Protein AF-A0A0R3WXA1-F1 (afdb_monomer)

Solvent-accessible surface area (backbone atoms only — not comparable to full-atom values): 6206 Å² total; per-residue (Å²): 120,71,81,76,53,62,50,67,61,52,48,48,41,37,71,69,37,31,75,73,36,63,78,93,47,13,61,56,50,34,34,47,54,51,26,58,73,75,41,96,51,73,65,44,52,57,49,32,49,51,53,41,50,52,51,51,50,50,52,49,45,56,70,64,50,47,69,80,33,61,89,40,72,67,54,35,51,50,50,53,50,52,54,5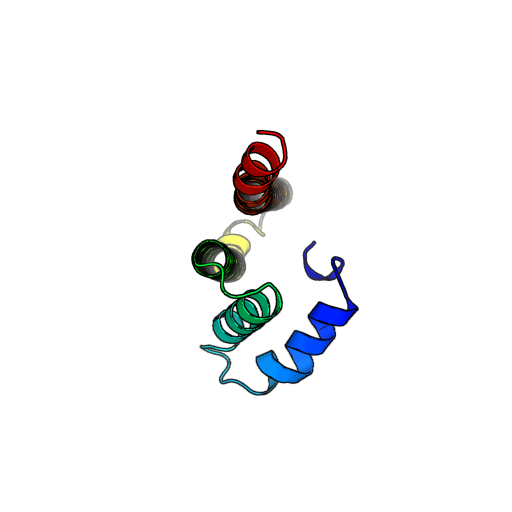0,52,51,51,50,51,53,52,50,55,53,49,48,60,58,56,61,57,53,50,62,53,50,56,56,74,74,100

Organism: Hydatigena taeniaeformis (NCBI:txid6205)

Sequence (111 aa):
MLDNWNIGTTRWLRECVYDRVPRRFAVVAVFFVSAFWHGFYPVYYFCFLSAALLTMTGRLCRTRLRPCFIESYWYHRLYDIVTNLAALFSLNYLGMGFFLLDTSLALKLWG

InterPro domains:
  IPR004299 Membrane bound O-acyl transferase, MBOAT [PF03062] (2-90)
  IPR049941 Lysophospholipid acyltransferase 7/Porcupine-like [PTHR13906] (2-110)

Structure (mmCIF, N/CA/C/O backbone):
data_AF-A0A0R3WXA1-F1
#
_entry.id   AF-A0A0R3WXA1-F1
#
loop_
_atom_site.group_PDB
_atom_site.id
_atom_site.type_symbol
_atom_site.label_atom_id
_atom_site.label_alt_id
_atom_site.label_comp_id
_atom_site.label_asym_id
_atom_site.label_entity_id
_atom_site.label_seq_id
_atom_site.pdbx_PDB_ins_code
_atom_site.Cartn_x
_atom_site.Cartn_y
_atom_site.Cartn_z
_atom_site.occupancy
_atom_site.B_iso_or_equiv
_atom_site.auth_seq_id
_atom_site.auth_comp_id
_atom_site.auth_asym_id
_atom_site.auth_atom_id
_atom_site.pdbx_PDB_model_num
ATOM 1 N N . MET A 1 1 ? 8.520 -4.865 1.052 1.00 48.12 1 MET A N 1
ATOM 2 C CA . MET A 1 1 ? 8.581 -3.763 2.041 1.00 48.12 1 MET A CA 1
ATOM 3 C C . MET A 1 1 ? 7.608 -3.999 3.188 1.00 48.12 1 MET A C 1
ATOM 5 O O . MET A 1 1 ? 8.073 -4.025 4.314 1.00 48.12 1 MET A O 1
ATOM 9 N N . LEU A 1 2 ? 6.316 -4.251 2.935 1.00 52.56 2 LEU A N 1
ATOM 10 C CA . LEU A 1 2 ? 5.344 -4.531 4.007 1.00 52.56 2 LEU A CA 1
ATOM 11 C C . LEU A 1 2 ? 5.597 -5.845 4.772 1.00 52.56 2 LEU A C 1
ATOM 13 O O . LEU A 1 2 ? 5.353 -5.887 5.968 1.00 52.56 2 LEU A O 1
ATOM 17 N N . ASP A 1 3 ? 6.150 -6.882 4.131 1.00 58.06 3 ASP A N 1
ATOM 18 C CA . ASP A 1 3 ? 6.367 -8.192 4.779 1.00 58.06 3 ASP A CA 1
ATOM 19 C C . ASP A 1 3 ? 7.418 -8.189 5.911 1.00 58.06 3 ASP A C 1
ATOM 21 O O . ASP A 1 3 ? 7.471 -9.138 6.688 1.00 58.06 3 ASP A O 1
ATOM 25 N N . ASN A 1 4 ? 8.237 -7.134 6.025 1.00 67.50 4 ASN A N 1
ATOM 26 C CA . ASN A 1 4 ? 9.262 -7.003 7.073 1.00 67.50 4 ASN A CA 1
ATOM 27 C C . ASN A 1 4 ? 8.825 -6.105 8.242 1.00 67.50 4 ASN A C 1
ATOM 29 O O . ASN A 1 4 ? 9.565 -5.967 9.213 1.00 67.50 4 ASN A O 1
ATOM 33 N N . TRP A 1 5 ? 7.646 -5.483 8.165 1.00 64.50 5 TRP A N 1
ATOM 34 C CA . TRP A 1 5 ? 7.105 -4.656 9.240 1.00 64.50 5 TRP A CA 1
ATOM 35 C C . TRP A 1 5 ? 6.124 -5.475 10.079 1.00 64.50 5 TRP A C 1
ATOM 37 O O . TRP A 1 5 ? 5.171 -6.036 9.547 1.00 64.50 5 TRP A O 1
ATOM 47 N N . ASN A 1 6 ? 6.352 -5.547 11.393 1.00 78.12 6 ASN A N 1
ATOM 48 C CA . ASN A 1 6 ? 5.515 -6.291 12.339 1.00 78.12 6 ASN A CA 1
ATOM 49 C C . ASN A 1 6 ? 5.169 -7.723 11.864 1.00 78.12 6 ASN A C 1
ATOM 51 O O . ASN A 1 6 ? 4.018 -8.090 11.608 1.00 78.12 6 ASN A O 1
ATOM 55 N N . ILE A 1 7 ? 6.215 -8.537 11.725 1.00 81.44 7 ILE A N 1
ATOM 56 C CA . ILE A 1 7 ? 6.149 -9.897 11.174 1.00 81.44 7 ILE A CA 1
ATOM 57 C C . ILE A 1 7 ? 5.193 -10.789 11.986 1.00 81.44 7 ILE A C 1
ATOM 59 O O . ILE A 1 7 ? 4.447 -11.575 11.405 1.00 81.44 7 ILE A O 1
ATOM 63 N N . GLY A 1 8 ? 5.169 -10.636 13.315 1.00 84.56 8 GLY A N 1
ATOM 64 C CA . GLY A 1 8 ? 4.287 -11.398 14.204 1.00 84.56 8 GLY A CA 1
ATOM 65 C C . GLY A 1 8 ? 2.807 -11.131 13.932 1.00 84.56 8 GLY A C 1
ATOM 66 O O . GLY A 1 8 ? 2.052 -12.067 13.670 1.00 84.56 8 GLY A O 1
ATOM 67 N N . THR A 1 9 ? 2.397 -9.859 13.906 1.00 82.88 9 THR A N 1
ATOM 68 C CA . THR A 1 9 ? 1.009 -9.489 13.587 1.00 82.88 9 THR A CA 1
ATOM 69 C C . THR A 1 9 ? 0.650 -9.844 12.147 1.00 82.88 9 THR A C 1
ATOM 71 O O . THR A 1 9 ? -0.448 -10.332 11.897 1.00 82.88 9 THR A O 1
ATOM 74 N N . THR A 1 10 ? 1.578 -9.681 11.199 1.00 84.44 10 THR A N 1
ATOM 75 C CA . THR A 1 10 ? 1.357 -10.070 9.796 1.00 84.44 10 THR A CA 1
ATOM 76 C C . THR A 1 10 ? 1.107 -11.573 9.662 1.00 84.44 10 THR A C 1
ATOM 78 O O . THR A 1 10 ? 0.201 -11.990 8.936 1.00 84.44 10 THR A O 1
ATOM 81 N N . ARG A 1 11 ? 1.867 -12.400 10.390 1.00 85.94 11 ARG A N 1
ATOM 82 C CA . ARG A 1 11 ? 1.669 -13.853 10.430 1.00 85.94 11 ARG A CA 1
ATOM 83 C C . ARG A 1 11 ? 0.336 -14.221 11.07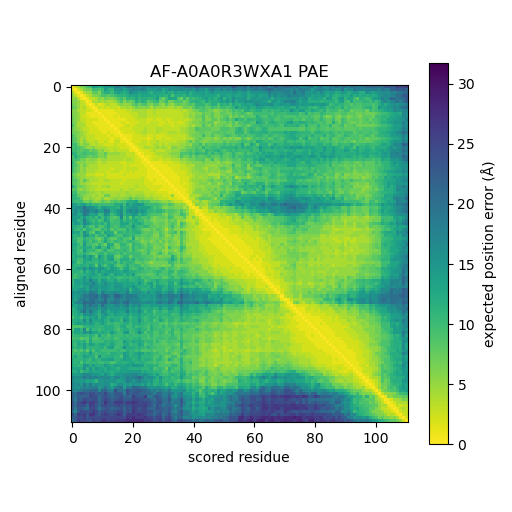7 1.00 85.94 11 ARG A C 1
ATOM 85 O O . ARG A 1 11 ? -0.408 -15.008 10.500 1.00 85.94 11 ARG A O 1
ATOM 92 N N . TRP A 1 12 ? 0.008 -13.607 12.211 1.00 89.31 12 TRP A N 1
ATOM 93 C CA . TRP A 1 12 ? -1.271 -13.812 12.892 1.00 89.31 12 TRP A CA 1
ATOM 94 C C . TRP A 1 12 ? -2.463 -13.463 11.988 1.00 89.31 12 TRP A C 1
ATOM 96 O O . TRP A 1 12 ? -3.363 -14.278 11.811 1.00 89.31 12 TRP A O 1
ATOM 106 N N . LEU A 1 13 ? -2.440 -12.302 11.325 1.00 86.19 13 LEU A N 1
ATOM 107 C CA . LEU A 1 13 ? -3.487 -11.899 10.380 1.00 86.19 13 LEU A CA 1
ATOM 108 C C . LEU A 1 13 ? -3.588 -12.852 9.182 1.00 86.19 13 LEU A C 1
ATOM 110 O O . LEU A 1 13 ? -4.690 -13.117 8.696 1.00 86.19 13 LEU A O 1
ATOM 114 N N . ARG A 1 14 ? -2.459 -13.391 8.706 1.00 84.75 14 ARG A N 1
ATOM 115 C CA . ARG A 1 14 ? -2.459 -14.381 7.626 1.00 84.75 14 ARG A CA 1
ATOM 116 C C . ARG A 1 14 ? -3.162 -15.673 8.055 1.00 84.75 14 ARG A C 1
ATOM 118 O O . ARG A 1 14 ? -4.131 -16.070 7.413 1.00 84.75 14 ARG A O 1
ATOM 125 N N . GLU A 1 15 ? -2.719 -16.273 9.157 1.00 88.62 15 GLU A N 1
ATOM 126 C CA . GLU A 1 15 ? -3.206 -17.575 9.636 1.00 88.62 15 GLU A CA 1
ATOM 127 C C . GLU A 1 15 ? -4.649 -17.510 10.180 1.00 88.62 15 GLU A C 1
ATOM 129 O O . GLU A 1 15 ? -5.442 -18.446 10.019 1.00 88.62 15 GLU A O 1
ATOM 134 N N . CYS A 1 16 ? -5.020 -16.402 10.828 1.00 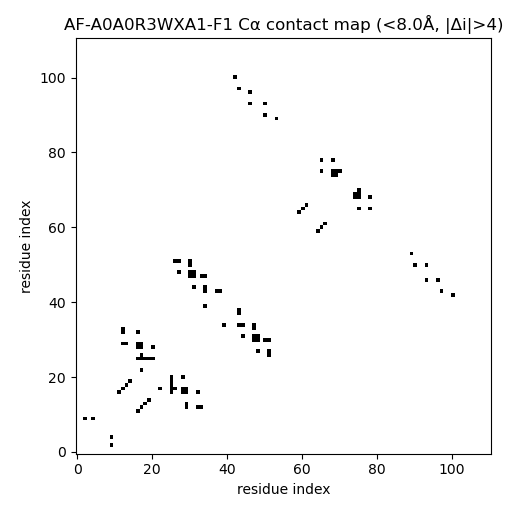87.25 16 CYS A N 1
ATOM 135 C CA . CYS A 1 16 ? -6.336 -16.251 11.449 1.00 87.25 16 CYS A CA 1
ATOM 136 C C . CYS A 1 16 ? -7.400 -15.674 10.510 1.00 87.25 16 CYS A C 1
ATOM 138 O O . CYS A 1 16 ? -8.575 -15.984 10.697 1.00 87.25 16 CYS A O 1
ATOM 140 N N . VAL A 1 17 ? -7.029 -14.854 9.521 1.00 87.31 17 VAL A N 1
ATOM 141 C CA . VAL A 1 17 ? -8.000 -14.133 8.678 1.00 87.31 17 VAL A CA 1
ATOM 142 C C . VAL A 1 17 ? -7.807 -14.451 7.204 1.00 87.31 17 VAL A C 1
ATOM 144 O O . VAL A 1 17 ? -8.738 -14.931 6.561 1.00 87.31 17 VAL A O 1
ATOM 147 N N . TYR A 1 18 ? -6.615 -14.207 6.657 1.00 85.69 18 TYR A N 1
ATOM 148 C CA . TYR A 1 18 ? -6.385 -14.299 5.212 1.00 85.69 18 TYR A CA 1
ATOM 149 C C . TYR A 1 18 ? -6.683 -15.696 4.655 1.00 85.69 18 TYR A C 1
ATOM 151 O O . TYR A 1 18 ? -7.384 -15.816 3.653 1.00 85.69 18 TYR A O 1
ATOM 159 N N . ASP A 1 19 ? -6.194 -16.741 5.326 1.00 88.44 19 ASP A N 1
ATOM 160 C CA . ASP A 1 19 ? -6.345 -18.126 4.868 1.00 88.44 19 ASP A CA 1
ATOM 161 C C . ASP A 1 19 ? -7.748 -18.699 5.137 1.00 88.44 19 ASP A C 1
ATOM 163 O O . ASP A 1 19 ? -8.136 -19.703 4.541 1.00 88.44 19 ASP A O 1
ATOM 167 N N . ARG A 1 20 ? -8.539 -18.046 6.001 1.00 88.31 20 ARG A N 1
ATOM 168 C CA . ARG A 1 20 ? -9.884 -18.496 6.403 1.00 88.31 20 ARG A CA 1
ATOM 169 C C . ARG A 1 20 ? -11.021 -17.841 5.616 1.00 88.31 20 ARG A C 1
ATOM 171 O O . ARG A 1 20 ? -12.170 -18.254 5.745 1.00 88.31 20 ARG A O 1
ATOM 178 N N . VAL A 1 21 ? -10.724 -16.821 4.812 1.00 87.56 21 VAL A N 1
ATOM 179 C CA . VAL A 1 21 ? -11.712 -16.028 4.064 1.00 87.56 21 VAL A CA 1
ATOM 180 C C . VAL A 1 21 ? -11.561 -16.292 2.559 1.00 87.56 21 VAL A C 1
ATOM 182 O O . VAL A 1 21 ? -10.444 -16.476 2.072 1.00 87.56 21 VAL A O 1
ATOM 185 N N . PRO A 1 22 ? -12.651 -16.277 1.762 1.00 85.06 22 PRO A N 1
ATOM 186 C CA . PRO A 1 22 ? -12.553 -16.395 0.310 1.00 85.06 22 PRO A CA 1
ATOM 187 C C . PRO A 1 22 ? -11.559 -15.385 -0.278 1.00 85.06 22 PRO A C 1
ATOM 189 O O . PRO A 1 22 ? -11.638 -14.193 0.018 1.00 85.06 22 PRO A O 1
ATOM 192 N N . ARG A 1 23 ? -10.669 -15.837 -1.176 1.00 78.31 23 ARG A N 1
ATOM 193 C CA . ARG A 1 23 ? -9.556 -15.033 -1.734 1.00 78.31 23 ARG A CA 1
ATOM 194 C C . ARG A 1 23 ? -9.962 -13.651 -2.257 1.00 78.31 23 ARG A C 1
ATOM 196 O O . ARG A 1 23 ? -9.184 -12.709 -2.152 1.00 78.31 23 ARG A O 1
ATOM 203 N N . ARG A 1 24 ? -11.186 -13.519 -2.781 1.00 75.88 24 ARG A N 1
ATOM 204 C CA . ARG A 1 24 ? -11.762 -12.246 -3.251 1.00 75.88 24 ARG A CA 1
ATOM 205 C C . ARG A 1 24 ? -11.891 -11.178 -2.155 1.00 75.88 24 ARG A C 1
ATOM 207 O O . ARG A 1 24 ? -11.752 -9.999 -2.450 1.00 75.88 24 ARG A O 1
ATOM 214 N N . PHE A 1 25 ? -12.123 -11.585 -0.908 1.00 78.81 25 PHE A N 1
ATOM 215 C CA . PHE A 1 25 ? -12.325 -10.694 0.240 1.00 78.81 25 PHE A CA 1
ATOM 216 C C . PHE A 1 25 ? -11.199 -10.771 1.270 1.00 78.81 25 PHE A C 1
ATOM 218 O O . PHE A 1 25 ? -11.154 -9.937 2.167 1.00 78.81 25 PHE A O 1
ATOM 225 N N . ALA A 1 26 ? -10.274 -11.725 1.138 1.00 82.31 26 ALA A N 1
ATOM 226 C CA . ALA A 1 26 ? -9.212 -11.971 2.111 1.00 82.31 26 ALA A CA 1
ATOM 227 C C . ALA A 1 26 ? -8.381 -10.715 2.434 1.00 82.31 26 ALA A C 1
ATOM 229 O O . ALA A 1 26 ? -8.087 -10.453 3.594 1.00 82.31 26 ALA A O 1
ATOM 230 N N . VAL A 1 27 ? -8.058 -9.893 1.427 1.00 80.31 27 VAL A N 1
ATOM 231 C CA . VAL A 1 27 ? -7.320 -8.634 1.635 1.00 80.31 27 VAL A CA 1
ATOM 232 C C . VAL A 1 27 ? -8.145 -7.649 2.467 1.00 80.31 27 VAL A C 1
ATOM 234 O O . VAL A 1 27 ? -7.667 -7.165 3.486 1.00 80.31 27 VAL A O 1
ATOM 237 N N . VAL A 1 28 ? -9.396 -7.395 2.076 1.00 79.31 28 VAL A N 1
ATOM 238 C CA . VAL A 1 28 ? -10.283 -6.457 2.783 1.00 79.31 28 VAL A CA 1
ATOM 239 C C . VAL A 1 28 ? -10.538 -6.924 4.216 1.00 79.31 28 VAL A C 1
ATOM 241 O O . VAL A 1 28 ? -10.463 -6.119 5.135 1.00 79.31 28 VAL A O 1
ATOM 244 N N . ALA A 1 29 ? -10.761 -8.224 4.421 1.00 82.88 29 ALA A N 1
ATOM 245 C CA . ALA A 1 29 ? -10.965 -8.805 5.742 1.00 82.88 29 ALA A CA 1
ATOM 246 C C . ALA A 1 29 ? -9.739 -8.628 6.651 1.00 82.88 29 ALA A C 1
AT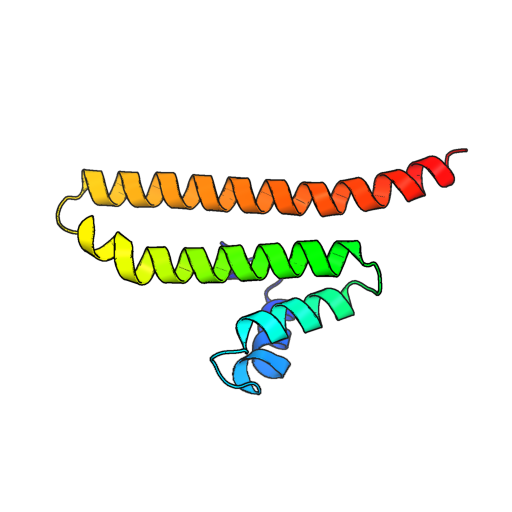OM 248 O O . ALA A 1 29 ? -9.895 -8.256 7.809 1.00 82.88 29 ALA A O 1
ATOM 249 N N . VAL A 1 30 ? -8.522 -8.826 6.133 1.00 85.75 30 VAL A N 1
ATOM 250 C CA . VAL A 1 30 ? -7.284 -8.589 6.895 1.00 85.75 30 VAL A CA 1
ATOM 251 C C . VAL A 1 30 ? -7.151 -7.123 7.302 1.00 85.75 30 VAL A C 1
ATOM 253 O O . VAL A 1 30 ? -6.914 -6.845 8.475 1.00 85.75 30 VAL A O 1
ATOM 256 N N . PHE A 1 31 ? -7.336 -6.183 6.368 1.00 80.75 31 PHE A N 1
ATOM 2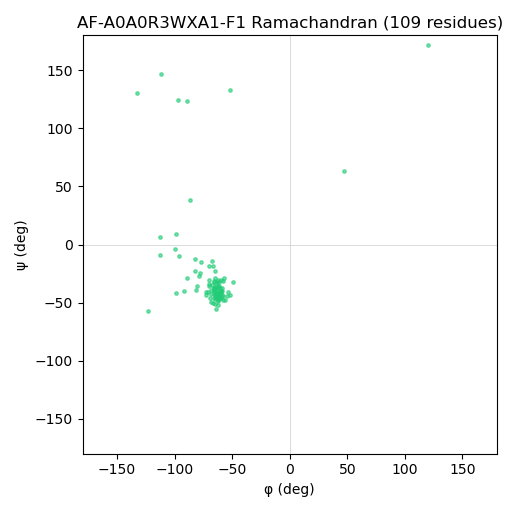57 C CA . PHE A 1 31 ? -7.262 -4.752 6.685 1.00 80.75 31 PHE A CA 1
ATOM 258 C C . PHE A 1 31 ? -8.378 -4.325 7.655 1.00 80.75 31 PHE A C 1
ATOM 260 O O . PHE A 1 31 ? -8.138 -3.493 8.524 1.00 80.75 31 PHE A O 1
ATOM 267 N N . PHE A 1 32 ? -9.564 -4.930 7.571 1.00 79.50 32 PHE A N 1
ATOM 268 C CA . PHE A 1 32 ? -10.673 -4.681 8.492 1.00 79.50 32 PHE A CA 1
ATOM 269 C C . PHE A 1 32 ? -10.385 -5.193 9.907 1.00 79.50 32 PHE A C 1
ATOM 271 O O . PHE A 1 32 ? -10.519 -4.439 10.865 1.00 79.50 32 PHE A O 1
ATOM 278 N N . VAL A 1 33 ? -9.926 -6.441 10.055 1.00 83.69 33 VAL A N 1
ATOM 279 C CA . VAL A 1 33 ? -9.527 -6.995 11.363 1.00 83.69 33 VAL A CA 1
ATOM 280 C C . VAL A 1 33 ? -8.356 -6.207 11.950 1.00 83.69 33 VAL A C 1
ATOM 282 O O . VAL A 1 33 ? -8.336 -5.945 13.150 1.00 83.69 33 VAL A O 1
ATOM 285 N N . SER A 1 34 ? -7.418 -5.762 11.110 1.00 81.38 34 SER A N 1
ATOM 286 C CA . SER A 1 34 ? -6.336 -4.879 11.543 1.00 81.38 34 SER A CA 1
ATOM 287 C C . SER A 1 34 ? -6.865 -3.533 12.052 1.00 81.38 34 SER A C 1
ATOM 289 O O . SER A 1 34 ? -6.408 -3.073 13.092 1.00 81.38 34 SER A O 1
ATOM 291 N N . ALA A 1 35 ? -7.847 -2.920 11.380 1.00 75.31 35 ALA A N 1
ATOM 292 C CA . ALA A 1 35 ? -8.478 -1.684 11.847 1.00 75.31 35 ALA A CA 1
ATOM 293 C C . ALA A 1 35 ? -9.176 -1.878 13.203 1.00 75.31 35 ALA A C 1
ATOM 295 O O . ALA A 1 35 ? -8.971 -1.083 14.115 1.00 75.31 35 ALA A O 1
ATOM 296 N N . PHE A 1 36 ? -9.929 -2.973 13.359 1.00 77.75 36 PHE A N 1
ATOM 297 C CA . PHE A 1 36 ? -10.568 -3.337 14.627 1.00 77.75 36 PHE A CA 1
ATOM 298 C C . PHE A 1 36 ? -9.557 -3.530 15.760 1.00 77.75 36 PHE A C 1
ATOM 300 O O . PHE A 1 36 ? -9.807 -3.092 16.880 1.00 77.75 36 PHE A O 1
ATOM 307 N N . TRP A 1 37 ? -8.409 -4.148 15.473 1.00 80.56 37 TRP A N 1
ATOM 308 C CA . TRP A 1 37 ? -7.335 -4.331 16.450 1.00 80.56 37 TRP A CA 1
ATOM 309 C C . TRP A 1 37 ? -6.738 -3.000 16.937 1.00 80.56 37 TRP A C 1
ATOM 311 O O . TRP A 1 37 ? -6.359 -2.894 18.099 1.00 80.56 37 TRP A O 1
ATOM 321 N N . HIS A 1 38 ? -6.706 -1.970 16.085 1.00 71.69 38 HIS A N 1
ATOM 322 C CA . HIS A 1 38 ? -6.228 -0.630 16.447 1.00 71.69 38 HIS A CA 1
ATOM 323 C C . HIS A 1 38 ? -7.273 0.249 17.167 1.00 71.69 38 HIS A C 1
ATOM 325 O O . HIS A 1 38 ? -6.898 1.265 17.748 1.00 71.69 38 HIS A O 1
ATOM 331 N N . GLY A 1 39 ? -8.557 -0.132 17.178 1.00 70.44 39 GLY A N 1
ATOM 332 C CA . GLY A 1 39 ? -9.619 0.534 17.944 1.00 70.44 39 GLY A CA 1
ATOM 333 C C . GLY A 1 39 ? -10.770 1.098 17.101 1.00 70.44 39 GLY A C 1
ATOM 334 O O . GLY A 1 39 ? -10.733 1.142 15.874 1.00 70.44 39 GLY A O 1
ATOM 335 N N . PHE A 1 40 ? -11.829 1.562 17.770 1.00 68.69 40 PHE A N 1
ATOM 336 C CA . PHE A 1 40 ? -13.079 2.023 17.142 1.00 68.69 40 PHE A CA 1
ATOM 337 C C . PHE A 1 40 ? -13.058 3.500 16.716 1.00 68.69 40 PHE A C 1
ATOM 339 O O . PHE A 1 40 ? -14.063 4.200 16.829 1.00 68.69 40 PHE A O 1
ATOM 346 N N . TYR A 1 41 ? -11.930 3.991 16.200 1.00 67.81 41 TYR A N 1
ATOM 347 C CA . TYR A 1 41 ? -11.889 5.331 15.619 1.00 67.81 41 TYR A CA 1
ATOM 348 C C . TYR A 1 41 ? -12.245 5.267 14.127 1.00 67.81 41 TYR A C 1
ATOM 350 O O . TYR A 1 41 ? -11.562 4.571 13.373 1.00 67.81 41 TYR A O 1
ATOM 358 N N . PRO A 1 42 ? -13.275 6.000 13.657 1.00 64.44 42 PRO A N 1
ATOM 359 C CA . PRO A 1 42 ? -13.735 5.947 12.265 1.00 64.44 42 PRO A CA 1
ATOM 360 C C . PRO A 1 42 ? -12.631 6.275 11.245 1.00 64.44 42 PRO A C 1
ATOM 362 O O . PRO A 1 42 ? -12.626 5.732 10.142 1.00 64.44 42 PRO A O 1
ATOM 365 N N . VAL A 1 43 ? -11.646 7.091 11.632 1.00 64.62 43 VAL A N 1
ATOM 366 C CA . VAL A 1 43 ? -10.474 7.428 10.807 1.00 64.62 43 VAL A CA 1
ATOM 367 C C . VAL A 1 43 ? -9.628 6.200 10.457 1.00 64.62 43 VAL A C 1
ATOM 369 O O . VAL A 1 43 ? -9.135 6.110 9.330 1.00 64.62 43 VAL A O 1
ATOM 372 N N . TYR A 1 44 ? -9.503 5.219 11.359 1.00 69.88 44 TYR A N 1
ATOM 373 C CA . TYR A 1 44 ? -8.759 3.995 11.061 1.00 69.88 44 TYR A CA 1
ATOM 374 C C . TYR A 1 44 ? -9.409 3.233 9.907 1.00 69.88 44 TYR A C 1
ATOM 376 O O . TYR A 1 44 ? -8.726 2.872 8.957 1.00 69.88 44 TYR A O 1
ATOM 384 N N . TYR A 1 45 ? -10.729 3.087 9.896 1.00 70.38 45 TYR A N 1
ATOM 385 C CA . TYR A 1 45 ? -11.436 2.378 8.827 1.00 70.38 45 TYR A CA 1
ATOM 386 C C . TYR A 1 45 ? -11.204 2.995 7.444 1.00 70.38 45 TYR A C 1
ATOM 388 O O . TYR A 1 45 ? -10.919 2.265 6.495 1.00 70.38 45 TYR A O 1
ATOM 396 N N . PHE A 1 46 ? -11.250 4.326 7.324 1.00 69.88 46 PHE A N 1
ATOM 397 C CA . PHE A 1 46 ? -10.959 5.009 6.058 1.00 69.88 46 PHE A CA 1
ATOM 398 C C . PHE A 1 46 ? -9.502 4.828 5.616 1.00 69.88 46 PHE A C 1
ATOM 400 O O . PHE A 1 46 ? -9.237 4.600 4.431 1.00 69.88 46 PHE A O 1
ATOM 407 N N . CYS A 1 47 ? -8.557 4.876 6.558 1.00 73.12 47 CYS A N 1
ATOM 408 C CA . CYS A 1 47 ? -7.136 4.703 6.271 1.00 73.12 47 CYS A CA 1
ATOM 409 C C . CYS A 1 47 ? -6.817 3.256 5.848 1.00 73.12 47 CYS A C 1
ATOM 411 O O . CYS A 1 47 ? -6.187 3.031 4.814 1.00 73.12 47 CYS A O 1
ATOM 413 N N . PHE A 1 48 ? -7.342 2.266 6.576 1.00 73.31 48 PHE A N 1
ATOM 414 C CA . PHE A 1 48 ? -7.191 0.841 6.268 1.00 73.31 48 PHE A CA 1
ATOM 415 C C . PHE A 1 48 ? -7.898 0.449 4.962 1.00 73.31 48 PHE A C 1
ATOM 417 O O . PHE A 1 48 ? -7.347 -0.334 4.187 1.00 73.31 48 PHE A O 1
ATOM 424 N N . LEU A 1 49 ? -9.069 1.023 4.658 1.00 78.62 49 LEU A N 1
ATOM 425 C CA . LEU A 1 49 ? -9.741 0.824 3.370 1.00 78.62 49 LEU A CA 1
ATOM 426 C C . LEU A 1 49 ? -8.919 1.405 2.212 1.00 78.62 49 LEU A C 1
ATOM 428 O O . LEU A 1 49 ? -8.724 0.737 1.197 1.00 78.62 49 LEU A O 1
ATOM 432 N N . SER A 1 50 ? -8.384 2.616 2.376 1.00 78.31 50 SER A N 1
ATOM 433 C CA . SER A 1 50 ? -7.518 3.250 1.373 1.00 78.31 50 SER A CA 1
ATOM 434 C C . SER A 1 50 ? -6.236 2.441 1.150 1.00 78.31 50 SER A C 1
ATOM 436 O O . SER A 1 50 ? -5.844 2.201 0.008 1.00 78.31 50 SER A O 1
ATOM 438 N N . ALA A 1 51 ? -5.624 1.934 2.226 1.00 79.19 51 ALA A N 1
ATOM 439 C CA . ALA A 1 51 ? -4.471 1.037 2.163 1.00 79.19 51 ALA A CA 1
ATOM 440 C C . ALA A 1 51 ? -4.792 -0.276 1.427 1.00 79.19 51 ALA A C 1
ATOM 442 O O . ALA A 1 51 ? -3.999 -0.739 0.598 1.00 79.19 51 ALA A O 1
ATOM 443 N N . ALA A 1 52 ? -5.968 -0.860 1.680 1.00 77.62 52 ALA A N 1
ATOM 444 C CA . ALA A 1 52 ? -6.435 -2.062 0.997 1.00 77.62 52 ALA A CA 1
ATOM 445 C C . ALA A 1 52 ? -6.614 -1.825 -0.511 1.00 77.62 52 ALA A C 1
ATOM 447 O O . ALA A 1 52 ? -6.132 -2.626 -1.317 1.00 77.62 52 ALA A O 1
ATOM 448 N N . LEU A 1 53 ? -7.241 -0.708 -0.897 1.00 80.25 53 LEU A N 1
ATOM 449 C CA . LEU A 1 53 ? -7.433 -0.326 -2.299 1.00 80.25 53 LEU A CA 1
ATOM 450 C C . LEU A 1 53 ? -6.096 -0.098 -3.008 1.00 80.25 53 LEU A C 1
ATOM 452 O O . LEU A 1 53 ? -5.866 -0.667 -4.072 1.00 80.25 53 LEU A O 1
ATOM 456 N N . LEU A 1 54 ? -5.179 0.655 -2.396 1.00 81.00 54 LEU A N 1
ATOM 457 C CA . LEU A 1 54 ? -3.834 0.875 -2.936 1.00 81.00 54 LEU A CA 1
ATOM 458 C C . LEU A 1 54 ? -3.071 -0.442 -3.119 1.00 81.00 54 LEU A C 1
ATOM 460 O O . LEU A 1 54 ? -2.424 -0.649 -4.145 1.00 81.00 54 LEU A O 1
ATOM 464 N N . THR A 1 55 ? -3.202 -1.373 -2.171 1.00 79.88 55 THR A N 1
ATOM 465 C CA . THR A 1 55 ? -2.582 -2.702 -2.262 1.00 79.88 55 THR A CA 1
ATOM 466 C C . THR A 1 55 ? -3.177 -3.530 -3.405 1.00 79.88 55 THR A C 1
ATOM 468 O O . THR A 1 55 ? -2.436 -4.178 -4.149 1.00 79.88 55 THR A O 1
ATOM 471 N N . MET A 1 56 ? -4.502 -3.513 -3.578 1.00 78.31 56 MET A N 1
ATOM 472 C CA . MET A 1 56 ? -5.176 -4.206 -4.683 1.00 78.31 56 MET A CA 1
ATOM 473 C C . MET A 1 56 ? -4.791 -3.619 -6.044 1.00 78.31 56 MET A C 1
ATOM 475 O O . MET A 1 56 ? -4.408 -4.372 -6.941 1.00 78.31 56 MET A O 1
ATOM 479 N N . THR A 1 57 ? -4.812 -2.293 -6.180 1.00 82.56 57 THR A N 1
ATOM 480 C CA . THR A 1 57 ? -4.387 -1.593 -7.399 1.00 82.56 57 THR A CA 1
ATOM 481 C C . THR A 1 57 ? -2.921 -1.877 -7.706 1.00 82.56 57 THR A C 1
ATOM 483 O O . THR A 1 57 ? -2.590 -2.228 -8.835 1.00 82.56 57 THR A O 1
ATOM 486 N N . GLY A 1 58 ? -2.040 -1.842 -6.702 1.00 80.31 58 GLY A N 1
ATOM 487 C CA . GLY A 1 58 ? -0.626 -2.185 -6.860 1.00 80.31 58 GLY A CA 1
ATOM 488 C C . GLY A 1 58 ? -0.411 -3.619 -7.354 1.00 80.31 58 GLY A C 1
ATOM 489 O O . GLY A 1 58 ? 0.405 -3.849 -8.249 1.00 80.31 58 GLY A O 1
ATOM 490 N N . ARG A 1 59 ? -1.182 -4.587 -6.837 1.00 80.56 59 ARG A N 1
ATOM 491 C CA . ARG A 1 59 ? -1.169 -5.975 -7.332 1.00 80.56 59 ARG A CA 1
ATOM 492 C C . ARG A 1 59 ? -1.624 -6.053 -8.789 1.00 80.56 59 ARG A C 1
ATOM 494 O O . ARG A 1 59 ? -0.937 -6.678 -9.592 1.00 80.56 59 ARG A O 1
ATOM 501 N N . LEU A 1 60 ? -2.723 -5.387 -9.144 1.00 82.31 60 LEU A N 1
ATOM 502 C CA . LEU A 1 60 ? -3.245 -5.385 -10.511 1.00 82.31 60 LEU A CA 1
ATOM 503 C C . LEU A 1 60 ? -2.256 -4.749 -11.498 1.00 82.31 60 LEU A C 1
ATOM 505 O O . LEU A 1 60 ? -1.962 -5.348 -12.531 1.00 82.31 60 LEU A O 1
ATOM 509 N N . CYS A 1 61 ? -1.679 -3.595 -11.151 1.00 79.62 61 CYS A N 1
ATOM 510 C CA . CYS A 1 61 ? -0.625 -2.944 -11.926 1.00 79.62 61 CYS A CA 1
ATOM 511 C C . CYS A 1 61 ? 0.583 -3.870 -12.101 1.00 79.62 61 CYS A C 1
ATOM 513 O O . CYS A 1 61 ? 1.083 -4.038 -13.209 1.00 79.62 61 CYS A O 1
ATOM 515 N N . ARG A 1 62 ? 1.024 -4.556 -11.041 1.00 81.44 62 ARG A N 1
ATOM 516 C CA . ARG A 1 62 ? 2.153 -5.492 -11.131 1.00 81.44 62 ARG A CA 1
ATOM 517 C C . ARG A 1 62 ? 1.849 -6.711 -12.005 1.00 81.44 62 ARG A C 1
ATOM 519 O O . ARG A 1 62 ? 2.760 -7.212 -12.650 1.00 81.44 62 ARG A O 1
ATOM 526 N N . THR A 1 63 ? 0.606 -7.180 -12.055 1.00 80.31 63 THR A N 1
ATOM 527 C CA . THR A 1 63 ? 0.214 -8.307 -12.916 1.00 80.31 63 THR A CA 1
ATOM 528 C C . THR A 1 63 ? -0.012 -7.886 -14.369 1.00 80.31 63 THR A C 1
ATOM 530 O O . THR A 1 63 ? 0.293 -8.662 -15.268 1.00 80.31 63 THR A O 1
ATOM 533 N N . ARG A 1 64 ? -0.547 -6.684 -14.618 1.00 82.06 64 ARG A N 1
ATOM 534 C CA . ARG A 1 64 ? -0.957 -6.232 -15.960 1.00 82.06 64 ARG A CA 1
ATOM 535 C C . ARG A 1 64 ? 0.062 -5.342 -16.660 1.00 82.06 64 ARG A C 1
ATOM 537 O O . ARG A 1 64 ? 0.269 -5.513 -17.851 1.00 82.06 64 ARG A O 1
ATOM 544 N N . LEU A 1 65 ? 0.683 -4.411 -15.938 1.00 77.38 65 LEU A N 1
ATOM 545 C CA . LEU A 1 65 ? 1.594 -3.416 -16.510 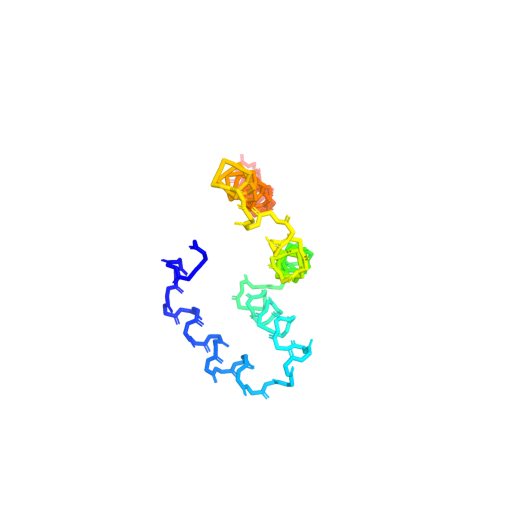1.00 77.38 65 LEU A CA 1
ATOM 546 C C . LEU A 1 65 ? 3.042 -3.893 -16.501 1.00 77.38 65 LEU A C 1
ATOM 548 O O . LEU A 1 65 ? 3.742 -3.695 -17.485 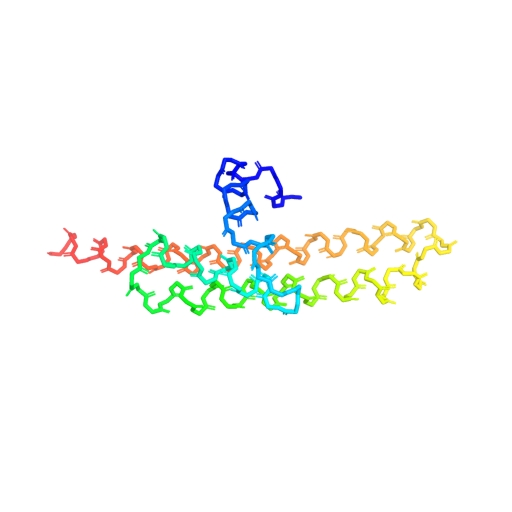1.00 77.38 65 LEU A O 1
ATOM 552 N N . ARG A 1 66 ? 3.496 -4.570 -15.436 1.00 78.94 66 ARG A N 1
ATOM 553 C CA . ARG A 1 66 ? 4.885 -5.060 -15.354 1.00 78.94 66 ARG A CA 1
ATOM 554 C C . ARG A 1 66 ? 5.320 -5.882 -16.581 1.00 78.94 66 ARG A C 1
ATOM 556 O O . ARG A 1 66 ? 6.425 -5.629 -17.047 1.00 78.94 66 ARG A O 1
ATOM 563 N N . PRO A 1 67 ? 4.511 -6.815 -17.130 1.00 79.06 67 PRO A N 1
ATOM 564 C CA . PRO A 1 67 ? 4.901 -7.591 -18.310 1.00 79.06 67 PRO A CA 1
ATOM 565 C C . PRO A 1 67 ? 5.234 -6.736 -19.536 1.00 79.06 67 PRO A C 1
ATOM 567 O O . PRO A 1 67 ? 6.126 -7.098 -20.291 1.00 79.06 67 PRO A O 1
ATOM 570 N N . CYS A 1 68 ? 4.588 -5.578 -19.697 1.00 78.25 68 CYS A N 1
ATOM 571 C CA . CYS A 1 68 ? 4.816 -4.670 -20.823 1.00 78.25 68 CYS A CA 1
ATOM 572 C C . CYS A 1 68 ? 6.181 -3.967 -20.782 1.00 78.25 68 CYS A C 1
ATOM 574 O O . CYS A 1 68 ? 6.631 -3.459 -21.800 1.00 78.25 68 CYS A O 1
ATOM 576 N N . PHE A 1 69 ? 6.841 -3.927 -19.620 1.00 76.38 69 PHE A N 1
ATOM 577 C CA . PHE A 1 69 ? 8.115 -3.224 -19.428 1.00 76.38 69 PHE A CA 1
ATOM 578 C C . PHE A 1 69 ? 9.293 -4.174 -19.167 1.00 76.38 69 PHE A C 1
ATOM 580 O O . PHE A 1 69 ? 10.383 -3.708 -18.850 1.00 76.38 69 PHE A O 1
ATOM 587 N N . ILE A 1 70 ? 9.089 -5.495 -19.275 1.00 77.00 70 ILE A N 1
ATOM 588 C CA . ILE A 1 70 ? 10.119 -6.513 -18.993 1.00 77.00 70 ILE A CA 1
ATOM 589 C C . ILE A 1 70 ? 11.141 -6.663 -20.130 1.00 77.00 70 ILE A C 1
ATOM 591 O O . ILE A 1 70 ? 12.263 -7.080 -19.862 1.00 77.00 70 ILE A O 1
ATOM 595 N N . GLU A 1 71 ? 10.799 -6.307 -21.372 1.00 79.25 71 GLU A N 1
ATOM 596 C CA . GLU A 1 71 ? 11.671 -6.554 -22.535 1.00 79.25 71 GLU A CA 1
ATOM 597 C C . GLU A 1 71 ? 13.000 -5.787 -22.511 1.00 79.25 71 GLU A C 1
ATOM 599 O O . GLU A 1 71 ? 13.965 -6.214 -23.139 1.00 79.25 71 GLU A O 1
ATOM 604 N N . SER A 1 72 ? 13.093 -4.673 -21.780 1.00 83.00 72 SER A N 1
ATOM 605 C CA . SER A 1 72 ? 14.296 -3.843 -21.759 1.00 83.00 72 SER A CA 1
ATOM 606 C C . SER A 1 72 ? 14.706 -3.472 -20.338 1.00 83.00 72 SER A C 1
ATOM 608 O O . SER A 1 72 ? 13.903 -2.985 -19.538 1.00 83.00 72 SER A O 1
ATOM 610 N N . TYR A 1 73 ? 15.992 -3.680 -20.036 1.00 82.62 73 TYR A N 1
ATOM 611 C CA . TYR A 1 73 ? 16.580 -3.518 -18.704 1.00 82.62 73 TYR A CA 1
ATOM 612 C C . TYR A 1 73 ? 16.321 -2.131 -18.095 1.00 82.62 73 TYR A C 1
ATOM 614 O O . TYR A 1 73 ? 15.938 -2.023 -16.929 1.00 82.62 73 TYR A O 1
ATOM 622 N N . TRP A 1 74 ? 16.484 -1.066 -18.885 1.00 82.62 74 TRP A N 1
ATOM 623 C CA . TRP A 1 74 ? 16.321 0.310 -18.407 1.00 82.62 74 TRP A CA 1
ATOM 624 C C . TRP A 1 74 ? 14.863 0.660 -18.112 1.00 82.62 74 TRP A C 1
ATOM 626 O O . TRP A 1 74 ? 14.582 1.268 -17.080 1.00 82.62 74 TRP A O 1
ATOM 636 N N . TYR A 1 75 ? 13.932 0.227 -18.964 1.00 82.38 75 TYR A N 1
ATOM 637 C CA . TYR A 1 75 ? 12.502 0.436 -18.739 1.00 82.38 75 TYR A CA 1
ATOM 638 C C . TYR A 1 75 ? 11.994 -0.373 -17.546 1.00 82.38 75 TYR A C 1
ATOM 640 O O . TYR A 1 75 ? 11.231 0.154 -16.735 1.00 82.38 75 TYR A O 1
ATOM 648 N N . HIS A 1 76 ? 12.475 -1.607 -17.372 1.00 80.50 76 HIS A N 1
ATOM 649 C CA . HIS A 1 76 ? 12.143 -2.423 -16.207 1.00 80.50 76 HIS A CA 1
ATOM 650 C C . HIS A 1 76 ? 12.654 -1.784 -14.906 1.00 80.50 76 HIS A C 1
ATOM 652 O O . HIS A 1 76 ? 11.896 -1.655 -13.940 1.00 80.50 76 HIS A O 1
ATOM 658 N N . ARG A 1 77 ? 13.903 -1.296 -14.889 1.00 83.12 77 ARG A N 1
ATOM 659 C CA . ARG A 1 77 ? 14.470 -0.590 -13.729 1.00 83.12 77 ARG A CA 1
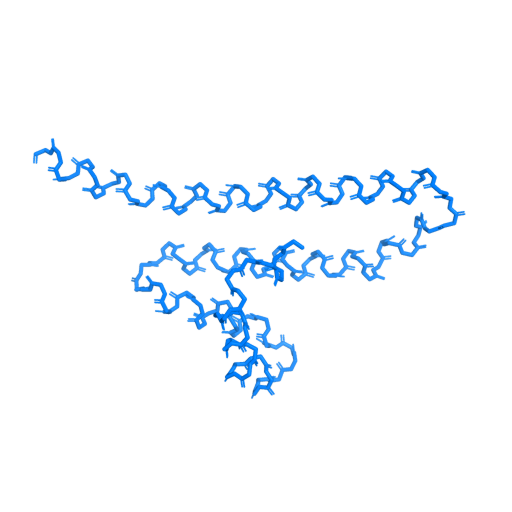ATOM 660 C C . ARG A 1 77 ? 13.752 0.718 -13.415 1.00 83.12 77 ARG A C 1
ATOM 662 O O . ARG A 1 77 ? 13.494 0.979 -12.241 1.00 83.12 77 ARG A O 1
ATOM 669 N N . LEU A 1 78 ? 13.423 1.520 -14.427 1.00 85.44 78 LEU A N 1
ATOM 670 C CA . LEU A 1 78 ? 12.677 2.766 -14.248 1.00 85.44 78 LEU A CA 1
ATOM 671 C C . LEU A 1 78 ? 11.283 2.484 -13.676 1.00 85.44 78 LEU A C 1
ATOM 673 O O . LEU A 1 78 ? 10.885 3.113 -12.697 1.00 85.44 78 LEU A O 1
ATOM 677 N N . TYR A 1 79 ? 10.579 1.496 -14.236 1.00 85.50 79 TYR A N 1
ATOM 678 C CA . TYR A 1 79 ? 9.280 1.048 -13.740 1.00 85.50 79 TYR A CA 1
ATOM 679 C C . TYR A 1 79 ? 9.357 0.639 -12.265 1.00 85.50 79 TYR A C 1
ATOM 681 O O . TYR A 1 79 ? 8.540 1.095 -11.462 1.00 85.50 79 TYR A O 1
ATOM 689 N N . ASP A 1 80 ? 10.354 -0.169 -11.884 1.00 83.12 80 ASP A N 1
ATOM 690 C CA . ASP A 1 80 ? 10.540 -0.610 -10.498 1.00 83.12 80 ASP A CA 1
ATOM 691 C C . ASP A 1 80 ? 10.871 0.566 -9.557 1.00 83.12 80 ASP A C 1
ATOM 693 O O . ASP A 1 80 ? 10.372 0.598 -8.433 1.00 83.12 80 ASP A O 1
ATOM 697 N N . ILE A 1 81 ? 11.664 1.558 -9.982 1.00 86.69 81 ILE A N 1
ATOM 698 C CA . ILE A 1 81 ? 11.959 2.754 -9.168 1.00 86.69 81 ILE A CA 1
ATOM 699 C C . ILE A 1 81 ? 10.695 3.594 -8.967 1.00 86.69 81 ILE A C 1
ATOM 701 O O . ILE A 1 81 ? 10.353 3.920 -7.831 1.00 86.69 81 ILE A O 1
ATOM 705 N N . VAL A 1 82 ? 9.975 3.906 -10.047 1.00 86.81 82 VAL A N 1
ATOM 706 C CA . VAL A 1 82 ? 8.758 4.730 -10.000 1.00 86.81 82 VAL A CA 1
ATOM 707 C C . VAL A 1 82 ? 7.676 4.058 -9.159 1.00 86.81 82 VAL A C 1
ATOM 709 O O . VAL A 1 82 ? 7.081 4.704 -8.299 1.00 86.81 82 VAL A O 1
ATOM 712 N N . THR A 1 83 ? 7.445 2.754 -9.341 1.00 84.38 83 THR A N 1
ATOM 713 C CA . THR A 1 83 ? 6.445 2.031 -8.538 1.00 84.38 83 THR A CA 1
ATOM 714 C C . THR A 1 83 ? 6.839 1.917 -7.065 1.00 84.38 83 THR A C 1
ATOM 716 O O . THR A 1 83 ? 5.957 2.011 -6.212 1.00 84.38 83 THR A O 1
ATOM 719 N N . ASN A 1 84 ? 8.129 1.779 -6.733 1.00 82.12 84 ASN A N 1
ATOM 720 C CA . ASN A 1 84 ? 8.578 1.819 -5.336 1.00 82.12 84 ASN A CA 1
ATOM 721 C C . ASN A 1 84 ? 8.434 3.215 -4.717 1.00 82.12 84 ASN A C 1
ATOM 723 O O . ASN A 1 84 ? 7.967 3.318 -3.585 1.00 82.12 84 ASN A O 1
ATOM 727 N N . LEU A 1 85 ? 8.786 4.283 -5.440 1.00 86.25 85 LEU A N 1
ATOM 728 C CA . LEU A 1 85 ? 8.607 5.660 -4.966 1.00 86.25 85 LEU A CA 1
ATOM 729 C C . LEU A 1 85 ? 7.131 5.990 -4.744 1.00 86.25 85 LEU A C 1
ATOM 731 O O . LEU A 1 85 ? 6.777 6.535 -3.701 1.00 86.25 85 LEU A O 1
ATOM 735 N N . ALA A 1 86 ? 6.262 5.603 -5.679 1.00 85.00 86 ALA A N 1
ATOM 736 C CA . ALA A 1 86 ? 4.821 5.769 -5.535 1.00 85.00 86 ALA A CA 1
ATOM 737 C C . ALA A 1 86 ? 4.288 5.008 -4.311 1.00 85.00 86 ALA A C 1
ATOM 739 O O . ALA A 1 86 ? 3.560 5.581 -3.504 1.00 85.00 86 ALA A O 1
ATOM 740 N N . ALA A 1 87 ? 4.701 3.749 -4.121 1.00 81.44 87 ALA A N 1
ATOM 741 C CA . ALA A 1 87 ? 4.309 2.958 -2.955 1.00 81.44 87 ALA A CA 1
ATOM 742 C C . ALA A 1 87 ? 4.789 3.590 -1.638 1.00 81.44 87 ALA A C 1
ATOM 744 O O . ALA A 1 87 ? 4.028 3.640 -0.672 1.00 81.44 87 ALA A O 1
ATOM 745 N N . LEU A 1 88 ? 6.023 4.106 -1.608 1.00 83.88 88 LEU A N 1
ATOM 746 C CA . LEU A 1 88 ? 6.585 4.796 -0.450 1.00 83.88 88 LEU A CA 1
ATOM 747 C C . LEU A 1 88 ? 5.813 6.082 -0.136 1.00 83.88 88 LEU A C 1
ATOM 749 O O . LEU A 1 88 ? 5.492 6.333 1.025 1.00 83.88 88 LEU A O 1
ATOM 753 N N . PHE A 1 89 ? 5.479 6.872 -1.156 1.00 84.38 89 PHE A N 1
ATOM 754 C CA . PHE A 1 89 ? 4.701 8.098 -1.000 1.00 84.38 89 PHE A CA 1
ATOM 755 C C . PHE A 1 89 ? 3.293 7.809 -0.470 1.00 84.38 89 PHE A C 1
ATOM 757 O O . PHE A 1 89 ? 2.860 8.430 0.498 1.00 84.38 89 PHE A O 1
ATOM 764 N N . SER A 1 90 ? 2.601 6.812 -1.032 1.00 81.19 90 SER A N 1
ATOM 765 C CA . SER A 1 90 ? 1.282 6.392 -0.547 1.00 81.19 90 SER A CA 1
ATOM 766 C C . SER A 1 90 ? 1.319 5.905 0.905 1.00 81.19 90 SER A C 1
ATOM 768 O O . SER A 1 90 ? 0.436 6.253 1.685 1.00 81.19 90 SER A O 1
ATOM 770 N N . LEU A 1 91 ? 2.349 5.145 1.291 1.00 78.69 91 LEU A N 1
ATOM 771 C CA . LEU A 1 91 ? 2.548 4.702 2.675 1.00 78.69 91 LEU A CA 1
ATOM 772 C C . LEU A 1 91 ? 2.768 5.875 3.634 1.00 78.69 91 LEU A C 1
ATOM 774 O O . LEU A 1 91 ? 2.153 5.911 4.695 1.00 78.69 91 LEU A O 1
ATOM 778 N N . ASN A 1 92 ? 3.601 6.846 3.253 1.00 80.44 92 ASN A N 1
ATOM 779 C CA . ASN A 1 92 ? 3.854 8.035 4.069 1.00 80.44 92 ASN A CA 1
ATOM 780 C C . ASN A 1 92 ? 2.601 8.909 4.206 1.00 80.44 92 ASN A C 1
ATOM 782 O O . ASN A 1 92 ? 2.308 9.394 5.296 1.00 80.44 92 ASN A O 1
ATOM 786 N N . TYR A 1 93 ? 1.827 9.061 3.130 1.00 79.62 93 TYR A N 1
ATOM 787 C CA . TYR A 1 93 ? 0.574 9.813 3.151 1.00 79.62 93 TYR A CA 1
ATOM 788 C C . TYR A 1 93 ? -0.460 9.182 4.098 1.00 79.62 93 TYR A C 1
ATOM 790 O O . TYR A 1 93 ? -1.049 9.873 4.928 1.00 79.62 93 TYR A O 1
ATOM 798 N N . LEU A 1 94 ? -0.628 7.856 4.044 1.00 76.00 94 LEU A N 1
ATOM 799 C CA . LEU A 1 94 ? -1.491 7.129 4.983 1.00 76.00 94 LEU A CA 1
ATOM 800 C C . LEU A 1 94 ? -0.960 7.195 6.427 1.00 76.00 94 LEU A C 1
ATOM 802 O O . LEU A 1 94 ? -1.744 7.324 7.367 1.00 76.00 94 LEU A 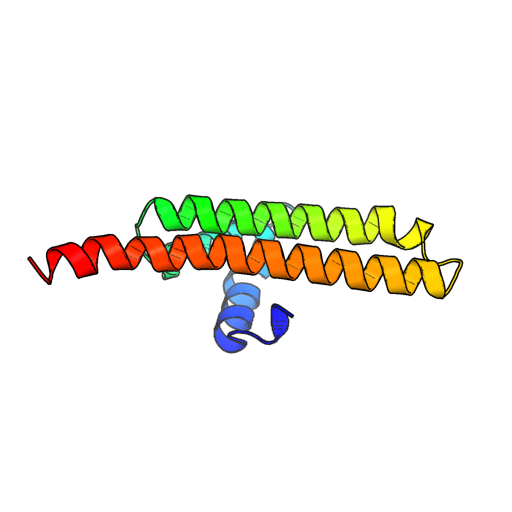O 1
ATOM 806 N N . GLY A 1 95 ? 0.365 7.160 6.604 1.00 70.56 95 GLY A N 1
ATOM 807 C CA . GLY A 1 95 ? 1.023 7.315 7.903 1.00 70.56 95 GLY A CA 1
ATOM 808 C C . GLY A 1 95 ? 0.794 8.691 8.538 1.00 70.56 95 GLY A C 1
ATOM 809 O O . GLY A 1 95 ? 0.546 8.773 9.740 1.00 70.56 95 GLY A O 1
ATOM 810 N N . MET A 1 96 ? 0.783 9.770 7.747 1.00 71.19 96 MET A N 1
ATOM 811 C CA . MET A 1 96 ? 0.418 11.104 8.246 1.00 71.19 96 MET A CA 1
ATOM 812 C C . MET A 1 96 ? -1.012 11.154 8.788 1.00 71.19 96 MET A C 1
ATOM 814 O O . MET A 1 96 ? -1.245 11.797 9.810 1.00 71.19 96 MET A O 1
ATOM 818 N N . GLY A 1 97 ? -1.956 10.448 8.156 1.00 66.56 97 GLY A N 1
ATOM 819 C CA . GLY A 1 97 ? -3.330 10.341 8.656 1.00 66.56 97 GLY A CA 1
ATOM 820 C C . GLY A 1 97 ? -3.416 9.721 10.056 1.00 66.56 97 GLY A C 1
ATOM 821 O O . GLY A 1 97 ? -4.283 10.094 10.841 1.00 66.56 97 GLY A O 1
ATOM 822 N N . PHE A 1 98 ? -2.484 8.828 10.395 1.00 63.38 98 PHE A N 1
ATOM 823 C CA . PHE A 1 98 ? -2.343 8.272 11.742 1.00 63.38 98 PHE A CA 1
ATOM 824 C C . PHE A 1 98 ? -1.771 9.291 12.741 1.00 63.38 98 PHE A C 1
ATOM 826 O O . PHE A 1 98 ? -2.297 9.417 13.843 1.00 63.38 98 PHE A O 1
ATOM 833 N N . PHE A 1 99 ? -0.741 10.051 12.354 1.00 62.84 99 PHE A N 1
ATOM 834 C CA . PHE A 1 99 ? -0.117 11.071 13.212 1.00 62.84 99 PHE A CA 1
ATOM 835 C C . PHE A 1 99 ? -1.052 12.242 13.548 1.00 62.84 99 PHE A C 1
ATOM 837 O O . PHE A 1 99 ? -1.064 12.720 14.679 1.00 62.84 99 PHE A O 1
ATOM 844 N N . LEU A 1 100 ? -1.855 12.696 12.583 1.00 61.47 100 LEU A N 1
ATOM 845 C CA . LEU A 1 100 ? -2.821 13.787 12.772 1.00 61.47 100 LEU A CA 1
ATOM 846 C C . LEU A 1 100 ? -3.977 13.434 13.724 1.00 61.47 100 LEU A C 1
ATOM 848 O O . LEU A 1 100 ? -4.650 14.332 14.222 1.00 61.47 100 LEU A O 1
ATOM 852 N N . LEU A 1 101 ? -4.223 12.149 13.987 1.00 59.09 101 LEU A N 1
ATOM 853 C CA . LEU A 1 101 ? -5.256 11.723 14.931 1.00 59.09 101 LEU A CA 1
ATOM 854 C C . LEU A 1 101 ? -4.835 12.008 16.383 1.00 59.09 101 LEU A C 1
ATOM 856 O O . LEU A 1 101 ? -5.643 12.494 17.178 1.00 59.09 101 LEU A O 1
ATOM 860 N N . ASP A 1 102 ? -3.561 11.766 16.700 1.00 57.69 102 ASP A N 1
ATOM 861 C CA . ASP A 1 102 ? -2.990 11.953 18.039 1.00 57.69 102 ASP A CA 1
ATOM 862 C C . ASP A 1 102 ? -2.877 13.441 18.404 1.00 57.69 102 ASP A C 1
ATOM 864 O O . ASP A 1 102 ? -3.132 13.834 19.539 1.00 57.69 102 ASP A O 1
ATOM 868 N N . THR A 1 103 ? -2.605 14.316 17.426 1.00 53.66 103 THR A N 1
ATOM 869 C CA . THR A 1 103 ? -2.439 15.755 17.695 1.00 53.66 103 THR A CA 1
ATOM 870 C C . THR A 1 103 ? -3.701 16.411 18.249 1.00 53.66 103 THR A C 1
ATOM 872 O O . THR A 1 103 ? -3.587 17.320 19.064 1.00 53.66 103 THR A O 1
ATOM 875 N N . SER A 1 104 ? -4.900 15.940 17.888 1.00 58.50 104 SER A N 1
ATOM 876 C CA . SER A 1 104 ? -6.163 16.462 18.437 1.00 58.50 104 SER A CA 1
ATOM 877 C C . SER A 1 104 ? -6.385 16.103 19.914 1.00 58.50 104 SER A C 1
ATOM 879 O O . SER A 1 104 ? -6.989 16.880 20.656 1.00 58.50 104 SER A O 1
ATOM 881 N N . LEU A 1 105 ? -5.870 14.949 20.353 1.00 56.94 105 LEU A N 1
ATOM 882 C CA . LEU A 1 105 ? -5.875 14.515 21.749 1.00 56.94 105 LEU A CA 1
ATOM 883 C C . LEU A 1 105 ? -4.723 15.177 22.521 1.00 56.94 105 LEU A C 1
ATOM 885 O O . LEU A 1 105 ? -4.934 15.642 23.637 1.00 56.94 105 LEU A O 1
ATOM 889 N N . ALA A 1 106 ? -3.547 15.307 21.899 1.00 53.03 106 ALA A N 1
ATOM 890 C CA . ALA A 1 106 ? -2.390 16.009 22.451 1.00 53.03 106 ALA A CA 1
ATOM 891 C C . ALA A 1 106 ? -2.688 17.497 22.708 1.00 53.03 106 ALA A C 1
ATOM 893 O O . ALA A 1 106 ? -2.393 17.997 23.787 1.00 53.03 106 ALA A O 1
ATOM 894 N N . LEU A 1 107 ? -3.355 18.184 21.771 1.00 59.50 107 LEU A N 1
ATOM 895 C CA . LEU A 1 107 ? -3.823 19.569 21.940 1.00 59.50 107 LEU A CA 1
ATOM 896 C C . LEU A 1 107 ? -4.886 19.709 23.040 1.00 59.50 107 LEU A C 1
ATOM 898 O O . LEU A 1 107 ? -4.965 20.758 23.665 1.00 59.50 107 LEU A O 1
ATOM 902 N N . LYS A 1 108 ? -5.685 18.664 23.297 1.00 57.69 108 LYS A N 1
ATOM 903 C CA . LYS A 1 108 ? -6.661 18.625 24.401 1.00 57.69 108 LYS A CA 1
ATOM 904 C C . LYS A 1 108 ? -6.036 18.326 25.766 1.00 57.69 108 LYS A C 1
ATOM 906 O O . LYS A 1 108 ? -6.614 18.700 26.773 1.00 57.69 108 LYS A O 1
ATOM 911 N N . LEU A 1 109 ? -4.910 17.614 25.800 1.00 54.03 109 LEU A N 1
ATOM 912 C CA . LEU A 1 109 ? -4.138 17.312 27.014 1.00 54.03 109 LEU A CA 1
ATOM 913 C C . LEU A 1 109 ? -3.213 18.465 27.426 1.00 54.03 109 LEU A C 1
ATOM 915 O O . LEU A 1 109 ? -2.808 18.538 28.581 1.00 54.03 109 LEU A O 1
ATOM 919 N N . TRP A 1 110 ? -2.858 19.335 26.480 1.00 46.53 110 TRP A N 1
ATOM 920 C CA . TRP A 1 110 ? -2.035 20.532 26.685 1.00 46.53 110 TRP A CA 1
ATOM 921 C C . TRP A 1 110 ? -2.850 21.832 26.817 1.00 46.53 110 TRP A C 1
ATOM 923 O O . TRP A 1 110 ? -2.265 22.915 26.796 1.00 46.53 110 TRP A O 1
ATOM 933 N N . GLY A 1 111 ? -4.179 21.732 26.929 1.00 45.00 111 GLY A N 1
ATOM 934 C CA . GLY A 1 111 ? -5.096 22.847 27.179 1.00 45.00 111 GLY A CA 1
ATOM 935 C C . GLY A 1 111 ? -5.751 22.737 28.543 1.00 45.00 111 GLY A C 1
ATOM 936 O O . GLY A 1 111 ? -6.291 21.646 28.829 1.00 45.00 111 GLY A O 1
#

pLDDT: mean 76.08, std 10.39, range [45.0, 89.31]

Foldseek 3Di:
DVCPPPVVLVVVLCVPQQVVDPVVCSLVRSLVVVLVVVHDDVLSNVLSVLVSVVVVVLVVCCVPVLVVQPPDPVSNVVVVVVSVVVVVVSVVVSVVSVVVVVVVVVVVVVD

Secondary structure (DSSP, 8-state):
-GGGSSHHHHHHHHHHTGGGS-HHHHHHHHHHHHHHHH-S-HHHHHHHHHHHHHHHHHHHHHHHTGGGG-SSHHHHHHHHHHHHHHHHHHHHHHHHHHHHHHHHHHHHH--

Mean predicted aligned error: 9.65 Å

Radius of gyration: 17.07 Å; Cα contacts (8 Å, |Δi|>4): 58; chains: 1; bounding box: 30×41×50 Å